Protein AF-A0A1Z9DL08-F1 (afdb_monomer)

Structure (mmCIF, N/CA/C/O backbone):
data_AF-A0A1Z9DL08-F1
#
_entry.id   AF-A0A1Z9DL08-F1
#
loop_
_atom_site.group_PDB
_atom_site.id
_atom_site.type_symbol
_atom_site.label_atom_id
_atom_site.label_alt_id
_atom_site.label_comp_id
_atom_site.label_asym_id
_atom_site.label_entity_id
_atom_site.label_seq_id
_atom_site.pdbx_PDB_ins_code
_atom_site.Cartn_x
_atom_site.Cartn_y
_atom_site.Cartn_z
_atom_site.occupancy
_atom_site.B_iso_or_equiv
_atom_site.auth_seq_id
_atom_site.auth_comp_id
_atom_site.auth_asym_id
_atom_site.auth_atom_id
_atom_site.pdbx_PDB_model_num
ATOM 1 N N . MET A 1 1 ? -17.094 -16.107 11.300 1.00 51.12 1 MET A N 1
ATOM 2 C CA . MET A 1 1 ? -17.937 -14.914 11.037 1.00 51.12 1 MET A CA 1
ATOM 3 C C . MET A 1 1 ? -17.223 -13.569 11.267 1.00 51.12 1 MET A C 1
ATOM 5 O O . MET A 1 1 ? -17.387 -12.685 10.440 1.00 51.12 1 MET A O 1
ATOM 9 N N . LYS A 1 2 ? -16.375 -13.392 12.304 1.00 64.00 2 LYS A N 1
ATOM 10 C CA . LYS A 1 2 ? -15.668 -12.109 12.564 1.00 64.00 2 LYS A CA 1
ATOM 11 C C . LYS A 1 2 ? -14.692 -11.654 11.461 1.00 64.00 2 LYS A C 1
ATOM 13 O O . LYS A 1 2 ? -14.610 -10.459 11.217 1.00 64.00 2 LYS A O 1
ATOM 18 N N . LEU A 1 3 ? -13.961 -12.564 10.804 1.00 63.56 3 LEU A N 1
ATOM 19 C CA . LEU A 1 3 ? -12.934 -12.183 9.816 1.00 63.56 3 LEU A CA 1
ATOM 20 C C . LEU A 1 3 ? -13.529 -11.730 8.472 1.00 63.56 3 LEU A C 1
ATOM 22 O O . LEU A 1 3 ? -13.068 -10.750 7.901 1.00 63.56 3 LEU A O 1
ATOM 26 N N . ILE A 1 4 ? -14.591 -12.401 8.010 1.00 66.94 4 ILE A N 1
ATOM 27 C CA . ILE A 1 4 ? -15.286 -12.084 6.749 1.00 66.94 4 ILE A CA 1
ATOM 28 C C . ILE A 1 4 ? -15.864 -1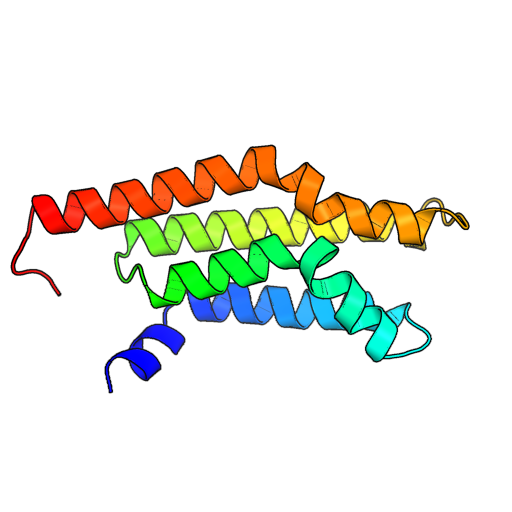0.664 6.809 1.00 66.94 4 ILE A C 1
ATOM 30 O O . ILE A 1 4 ? -15.620 -9.863 5.915 1.00 66.94 4 ILE A O 1
ATOM 34 N N . ASN A 1 5 ? -16.503 -10.295 7.925 1.00 70.94 5 ASN A N 1
ATOM 35 C CA . ASN A 1 5 ? -17.009 -8.932 8.120 1.00 70.94 5 ASN A CA 1
ATOM 36 C C . ASN A 1 5 ? -15.890 -7.874 8.121 1.00 70.94 5 ASN A C 1
ATOM 38 O O . ASN A 1 5 ? -16.128 -6.729 7.748 1.00 70.94 5 ASN A O 1
ATOM 42 N N . ARG A 1 6 ? -14.663 -8.241 8.517 1.00 75.06 6 ARG A N 1
ATOM 43 C CA . ARG A 1 6 ? -13.500 -7.340 8.471 1.00 75.06 6 ARG A CA 1
ATOM 44 C C . ARG A 1 6 ? -12.861 -7.262 7.085 1.00 75.06 6 ARG A C 1
ATOM 46 O O . ARG A 1 6 ? -12.358 -6.200 6.728 1.00 75.06 6 ARG A O 1
ATOM 53 N N . ALA A 1 7 ? -12.937 -8.326 6.288 1.00 75.12 7 ALA A N 1
ATOM 54 C CA . ALA A 1 7 ? -12.566 -8.306 4.872 1.00 75.12 7 ALA A CA 1
ATOM 55 C C . ALA A 1 7 ? -13.522 -7.435 4.031 1.00 75.12 7 ALA A C 1
ATOM 57 O O . ALA A 1 7 ? -13.148 -6.944 2.975 1.00 75.12 7 ALA A O 1
ATOM 58 N N . CYS A 1 8 ? -14.732 -7.165 4.526 1.00 81.88 8 CYS A N 1
ATOM 59 C CA . CYS A 1 8 ? -15.640 -6.175 3.940 1.00 81.88 8 CYS A CA 1
ATOM 60 C C . CYS A 1 8 ? -15.439 -4.752 4.495 1.00 81.88 8 CYS A C 1
ATOM 62 O O . CYS A 1 8 ? -16.226 -3.859 4.181 1.00 81.88 8 CYS A O 1
ATOM 64 N N . SER A 1 9 ? -14.428 -4.513 5.341 1.00 89.38 9 SER A N 1
ATOM 65 C CA . SER A 1 9 ? -14.185 -3.170 5.873 1.00 89.38 9 SER A CA 1
ATOM 66 C C . SER A 1 9 ? -13.765 -2.202 4.756 1.00 89.38 9 SER A C 1
ATOM 68 O O . SER A 1 9 ? -13.055 -2.608 3.830 1.00 89.38 9 SER A O 1
ATOM 70 N N . PRO A 1 10 ? -14.160 -0.916 4.827 1.00 92.62 10 PRO A N 1
ATOM 71 C CA . PRO A 1 10 ? -13.855 0.049 3.774 1.00 92.62 10 PRO A CA 1
ATOM 72 C C . PRO A 1 10 ? -12.357 0.149 3.465 1.00 92.62 10 PRO A C 1
ATOM 74 O O . PRO A 1 10 ? -11.977 0.161 2.296 1.00 92.62 10 PRO A O 1
ATOM 77 N N . ALA A 1 11 ? -11.491 0.157 4.490 1.00 95.19 11 ALA A N 1
ATOM 78 C CA . ALA A 1 11 ? -10.051 0.233 4.263 1.00 95.19 11 ALA A CA 1
ATOM 79 C C . ALA A 1 11 ? -9.508 -1.032 3.614 1.00 95.19 11 ALA A C 1
ATOM 81 O O . ALA A 1 11 ? -8.656 -0.927 2.735 1.00 95.19 11 ALA A O 1
ATOM 82 N N . PHE A 1 12 ? -10.012 -2.209 3.991 1.00 95.94 12 PHE A N 1
ATOM 83 C CA . PHE A 1 12 ? -9.592 -3.450 3.356 1.00 95.94 12 PHE A CA 1
ATOM 84 C C . PHE A 1 12 ? -9.928 -3.444 1.865 1.00 95.94 12 PHE A C 1
ATOM 86 O O . PHE A 1 12 ? -9.041 -3.660 1.047 1.00 95.94 12 PHE A O 1
ATOM 93 N N . VAL A 1 13 ? -11.178 -3.135 1.506 1.00 96.12 13 VAL A N 1
ATOM 94 C CA . VAL A 1 13 ? -11.630 -3.147 0.106 1.00 96.12 13 VAL A CA 1
ATOM 95 C C . VAL A 1 13 ? -10.843 -2.140 -0.729 1.00 96.12 13 VAL A C 1
ATOM 97 O O . VAL A 1 13 ? -10.308 -2.503 -1.773 1.00 96.12 13 VAL A O 1
ATOM 100 N N . VAL A 1 14 ? -10.707 -0.897 -0.255 1.00 97.12 14 VAL A N 1
ATOM 101 C CA . VAL A 1 14 ? -9.950 0.140 -0.972 1.00 97.12 14 VAL A CA 1
ATOM 102 C C . VAL A 1 14 ? -8.487 -0.271 -1.145 1.00 97.12 14 VAL A C 1
ATOM 104 O O . VAL A 1 14 ? -7.957 -0.207 -2.252 1.00 97.12 14 VAL A O 1
ATOM 107 N N . THR A 1 15 ? -7.840 -0.745 -0.079 1.00 97.44 15 THR A N 1
ATOM 108 C CA . THR A 1 15 ? -6.433 -1.168 -0.140 1.00 97.44 15 THR A CA 1
ATOM 109 C C . THR A 1 15 ? -6.253 -2.365 -1.069 1.00 97.44 15 THR A C 1
ATOM 111 O O . THR A 1 15 ? -5.301 -2.390 -1.843 1.00 97.44 15 THR A O 1
ATOM 114 N N . ALA A 1 16 ? -7.176 -3.331 -1.043 1.00 97.12 16 ALA A N 1
ATOM 115 C CA . ALA A 1 16 ? -7.155 -4.495 -1.921 1.00 97.12 16 ALA A CA 1
ATOM 116 C C . ALA A 1 16 ? -7.290 -4.092 -3.393 1.00 97.12 16 ALA A C 1
ATOM 118 O O . ALA A 1 16 ? -6.519 -4.568 -4.220 1.00 97.12 16 ALA A O 1
ATOM 119 N N . VAL A 1 17 ? -8.211 -3.178 -3.718 1.00 97.81 17 VAL A N 1
ATOM 120 C CA . VAL A 1 17 ? -8.367 -2.655 -5.084 1.00 97.81 17 VAL A CA 1
ATOM 121 C C . VAL A 1 17 ? -7.080 -1.977 -5.550 1.00 97.81 17 VAL A C 1
ATOM 123 O O . VAL A 1 17 ? -6.578 -2.302 -6.624 1.00 97.81 17 VAL A O 1
ATOM 126 N N . ILE A 1 18 ? -6.498 -1.092 -4.735 1.00 97.69 18 ILE A N 1
ATOM 127 C CA . ILE A 1 18 ? -5.240 -0.407 -5.076 1.00 97.69 18 ILE A CA 1
ATOM 128 C C . ILE A 1 18 ? -4.101 -1.421 -5.249 1.00 97.69 18 ILE A C 1
ATOM 130 O O . ILE A 1 18 ? -3.307 -1.300 -6.179 1.00 97.69 18 ILE A O 1
ATOM 134 N N . LEU A 1 19 ? -4.034 -2.442 -4.394 1.00 96.94 19 LEU A N 1
ATOM 135 C CA . LEU A 1 19 ? -3.025 -3.494 -4.469 1.00 96.94 19 LEU A CA 1
ATOM 136 C C . LEU A 1 19 ? -3.172 -4.335 -5.742 1.00 96.94 19 LEU A C 1
ATOM 138 O O . LEU A 1 19 ? -2.169 -4.606 -6.395 1.00 96.94 19 LEU A O 1
ATOM 142 N N . VAL A 1 20 ? -4.395 -4.707 -6.128 1.00 97.00 20 VAL A N 1
ATOM 143 C CA . VAL A 1 20 ? -4.669 -5.444 -7.374 1.00 97.00 20 VAL A CA 1
ATOM 144 C C . VAL A 1 20 ? -4.305 -4.603 -8.597 1.00 97.00 20 VAL A C 1
ATOM 146 O O . VAL A 1 20 ? -3.641 -5.103 -9.503 1.00 97.00 20 VAL A O 1
ATOM 149 N N . VAL A 1 21 ? -4.669 -3.317 -8.611 1.00 96.94 21 VAL A N 1
ATOM 150 C CA . VAL A 1 21 ? -4.281 -2.388 -9.686 1.00 96.94 21 VAL A CA 1
ATOM 151 C C . VAL A 1 21 ? -2.758 -2.254 -9.758 1.00 96.94 21 VAL A C 1
ATOM 153 O O . VAL A 1 21 ? -2.180 -2.392 -10.834 1.00 96.94 21 VAL A O 1
ATOM 156 N N . GLY A 1 22 ? -2.090 -2.056 -8.619 1.00 95.19 22 GLY A N 1
ATOM 157 C CA . GLY A 1 22 ? -0.632 -1.983 -8.535 1.00 95.19 22 GLY A CA 1
ATOM 158 C C . GLY A 1 22 ? 0.054 -3.265 -9.009 1.00 95.19 22 GLY A C 1
ATOM 159 O O . GLY A 1 22 ? 1.046 -3.200 -9.731 1.00 95.19 22 GLY A O 1
ATOM 160 N N . LEU A 1 23 ? -0.499 -4.434 -8.674 1.00 9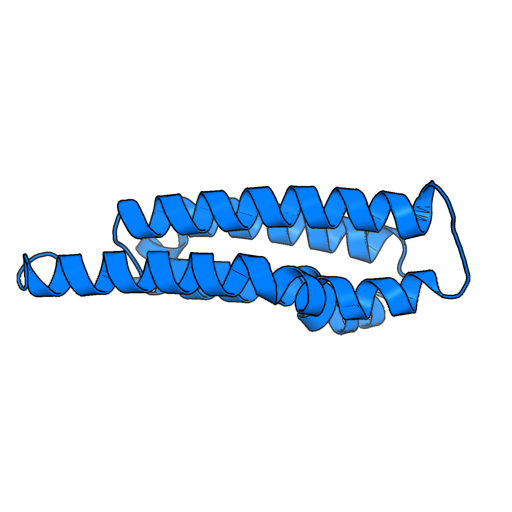5.62 23 LEU A N 1
ATOM 161 C CA . LEU A 1 23 ? -0.007 -5.727 -9.147 1.00 95.62 23 LEU A CA 1
ATOM 162 C C . LEU A 1 23 ? -0.155 -5.859 -10.668 1.00 95.62 23 LEU A C 1
ATOM 164 O O . LEU A 1 23 ? 0.778 -6.307 -11.331 1.00 95.62 23 LEU A O 1
ATOM 168 N N . GLY A 1 24 ? -1.285 -5.418 -11.226 1.00 95.19 24 GLY A N 1
ATOM 169 C CA . GLY A 1 24 ? -1.499 -5.352 -12.673 1.00 95.19 24 GLY A CA 1
ATOM 170 C C . GLY A 1 24 ? -0.481 -4.448 -13.372 1.00 95.19 24 GLY A C 1
ATOM 171 O O . GLY A 1 24 ? 0.094 -4.837 -14.387 1.00 95.19 24 GLY A O 1
ATOM 172 N N . ILE A 1 25 ? -0.186 -3.283 -12.785 1.00 93.75 25 ILE A N 1
ATOM 173 C CA . ILE A 1 25 ? 0.854 -2.366 -13.272 1.00 93.75 25 ILE A CA 1
ATOM 174 C C . ILE A 1 25 ? 2.239 -3.025 -13.203 1.00 93.75 25 ILE A C 1
ATOM 176 O O . ILE A 1 25 ? 2.986 -2.974 -14.172 1.00 93.75 25 ILE A O 1
ATOM 180 N N . LEU A 1 26 ? 2.604 -3.688 -12.104 1.00 92.00 26 LEU A N 1
ATOM 181 C CA . LEU A 1 26 ? 3.891 -4.391 -12.030 1.00 92.00 26 LEU A CA 1
ATOM 182 C C . LEU A 1 26 ? 3.999 -5.518 -13.061 1.00 92.00 26 LEU A C 1
ATOM 184 O O . LEU A 1 26 ? 5.066 -5.730 -13.633 1.00 92.00 26 LEU A O 1
ATOM 188 N N . ASN A 1 27 ? 2.909 -6.245 -13.294 1.00 92.81 27 ASN A N 1
ATOM 189 C CA . ASN A 1 27 ? 2.894 -7.349 -14.242 1.00 92.81 27 ASN A CA 1
ATOM 190 C C . ASN A 1 27 ? 2.971 -6.879 -15.702 1.00 92.81 27 ASN A C 1
ATOM 192 O O . ASN A 1 27 ? 3.527 -7.595 -16.525 1.00 92.81 27 ASN A O 1
ATOM 196 N N . SER A 1 28 ? 2.486 -5.675 -16.029 1.00 89.12 28 SER A N 1
ATOM 197 C CA . SER A 1 28 ? 2.470 -5.170 -17.413 1.00 89.12 28 SER A CA 1
ATOM 198 C C . SER A 1 28 ? 3.863 -4.986 -18.026 1.00 89.12 28 SER A C 1
ATOM 200 O O . SER A 1 28 ? 4.011 -5.088 -19.240 1.00 89.12 28 SER A O 1
ATOM 202 N N . ASN A 1 29 ? 4.884 -4.753 -17.196 1.00 81.62 29 ASN A N 1
ATOM 203 C CA . ASN A 1 29 ? 6.275 -4.588 -17.631 1.00 81.62 29 ASN A CA 1
ATOM 204 C C . ASN A 1 29 ? 7.173 -5.778 -17.259 1.00 81.62 29 ASN A C 1
ATOM 206 O O . ASN A 1 29 ? 8.372 -5.763 -17.545 1.00 81.62 29 ASN A O 1
ATOM 210 N N . SER A 1 30 ? 6.623 -6.820 -16.631 1.00 82.88 30 SER A N 1
ATOM 211 C CA . SER A 1 30 ? 7.392 -8.007 -16.270 1.00 82.88 30 SER A CA 1
ATOM 212 C C . SER A 1 30 ? 7.300 -9.075 -17.355 1.00 82.88 30 SER A C 1
ATOM 214 O O . SER A 1 30 ? 6.221 -9.419 -17.824 1.00 82.88 30 SER A O 1
ATOM 216 N N . ARG A 1 31 ? 8.442 -9.676 -17.709 1.00 83.44 31 ARG A N 1
ATOM 217 C CA . ARG A 1 31 ? 8.487 -10.838 -18.618 1.00 83.44 31 ARG A CA 1
ATOM 218 C C . ARG A 1 31 ? 8.023 -12.137 -17.956 1.00 83.44 31 ARG A C 1
ATOM 220 O O . ARG A 1 31 ? 7.807 -13.126 -18.645 1.00 83.44 31 ARG A O 1
ATOM 227 N N . SER A 1 32 ? 7.917 -12.160 -16.627 1.00 89.06 32 SER A N 1
ATOM 228 C CA . SER A 1 32 ? 7.463 -13.330 -15.875 1.00 89.06 32 SER A CA 1
ATOM 229 C C . SER A 1 32 ? 6.660 -12.926 -14.643 1.00 89.06 32 SER A C 1
ATOM 231 O O . SER A 1 32 ? 7.022 -11.996 -13.919 1.00 89.06 32 SER A O 1
ATOM 233 N N . PHE A 1 33 ? 5.600 -13.676 -14.350 1.00 89.38 33 PHE A N 1
ATOM 234 C CA . PHE A 1 33 ? 4.797 -13.446 -13.150 1.00 89.38 33 PHE A CA 1
ATOM 235 C C . PHE A 1 33 ? 5.620 -13.631 -11.863 1.00 89.38 33 PHE A C 1
ATOM 237 O O . PHE A 1 33 ? 5.464 -12.880 -10.903 1.00 89.38 33 PHE A O 1
ATOM 244 N N . SER A 1 34 ? 6.573 -14.567 -11.860 1.00 89.69 34 SER A N 1
ATOM 245 C CA . SER A 1 34 ? 7.496 -14.777 -10.738 1.00 89.69 34 SER A CA 1
ATOM 246 C C . SER A 1 34 ? 8.339 -13.535 -10.431 1.00 89.69 34 SER A C 1
ATOM 248 O O . SER A 1 34 ? 8.511 -13.190 -9.263 1.00 89.69 34 SER A O 1
ATOM 250 N N . GLY A 1 35 ? 8.808 -12.816 -11.459 1.00 87.44 35 GLY A N 1
ATOM 251 C CA . GLY A 1 35 ? 9.508 -11.540 -11.282 1.00 87.44 35 GLY A CA 1
ATOM 252 C C . GLY A 1 35 ? 8.616 -10.461 -10.663 1.00 87.44 35 GLY A C 1
ATOM 253 O O . GLY A 1 35 ? 9.060 -9.704 -9.802 1.00 87.44 35 GLY A O 1
ATOM 254 N N . THR A 1 36 ? 7.333 -10.437 -11.026 1.00 90.94 36 THR A N 1
ATOM 255 C CA . THR A 1 36 ? 6.349 -9.544 -10.405 1.00 90.94 36 THR A CA 1
ATOM 256 C C . THR A 1 36 ? 6.154 -9.873 -8.932 1.00 90.94 36 THR A C 1
ATOM 258 O O . THR A 1 36 ? 6.236 -8.971 -8.102 1.00 90.94 36 THR A O 1
ATOM 261 N N . LEU A 1 37 ? 5.957 -11.149 -8.589 1.00 92.31 37 LEU A N 1
ATOM 262 C CA . LEU A 1 37 ? 5.798 -11.587 -7.200 1.00 92.31 37 LEU A CA 1
ATOM 263 C C . LEU A 1 37 ? 7.019 -11.252 -6.339 1.00 92.31 37 LEU A C 1
ATOM 265 O O . LEU A 1 37 ? 6.854 -10.824 -5.200 1.00 92.31 37 LEU A O 1
ATOM 269 N N . PHE A 1 38 ? 8.229 -11.374 -6.891 1.00 92.31 38 PHE A N 1
ATOM 270 C CA . PHE A 1 38 ? 9.456 -10.958 -6.211 1.00 92.31 38 PHE A CA 1
ATOM 271 C C . PHE A 1 38 ? 9.459 -9.458 -5.872 1.00 92.31 38 PHE A C 1
ATOM 273 O O . PHE A 1 38 ? 9.931 -9.072 -4.807 1.00 92.31 38 PHE A O 1
ATOM 280 N N . MET A 1 39 ? 8.889 -8.614 -6.737 1.00 91.56 39 MET A N 1
ATOM 281 C CA . MET A 1 39 ? 8.814 -7.163 -6.530 1.00 91.56 39 MET A CA 1
ATOM 282 C C . MET A 1 39 ? 7.720 -6.742 -5.540 1.00 91.56 39 MET A C 1
ATOM 284 O O . MET A 1 39 ? 7.820 -5.665 -4.955 1.00 91.56 39 MET A O 1
ATOM 288 N N . VAL A 1 40 ? 6.689 -7.564 -5.314 1.00 93.69 40 VAL A N 1
ATOM 289 C CA . VAL A 1 40 ? 5.559 -7.243 -4.419 1.00 93.69 40 VAL A CA 1
ATOM 290 C C . VAL A 1 40 ? 5.991 -6.781 -3.021 1.00 93.69 40 VAL A C 1
ATOM 292 O O . VAL A 1 40 ? 5.550 -5.701 -2.630 1.00 93.69 40 VAL A O 1
ATOM 295 N N . PRO A 1 41 ? 6.834 -7.498 -2.249 1.00 93.38 41 PRO A N 1
ATOM 296 C CA . PRO A 1 41 ? 7.214 -7.050 -0.905 1.00 93.38 41 PRO A CA 1
ATOM 297 C C . PRO A 1 41 ? 7.936 -5.696 -0.904 1.00 93.38 41 PRO A C 1
ATOM 299 O O . PRO A 1 41 ? 7.823 -4.941 0.058 1.00 93.38 41 PRO A O 1
ATOM 302 N N . PHE A 1 42 ? 8.627 -5.357 -1.993 1.00 93.44 42 PHE A N 1
ATOM 303 C CA . PHE A 1 42 ? 9.417 -4.135 -2.106 1.00 93.44 42 PHE A CA 1
ATOM 304 C C . PHE A 1 42 ? 8.627 -2.949 -2.652 1.00 93.44 42 PHE A C 1
ATOM 306 O O . PHE A 1 42 ? 8.804 -1.829 -2.190 1.00 93.44 42 PHE A O 1
ATOM 313 N N . ALA A 1 43 ? 7.742 -3.179 -3.618 1.00 93.81 43 ALA A N 1
ATOM 314 C CA . ALA A 1 43 ? 7.010 -2.129 -4.317 1.00 93.81 43 ALA A CA 1
ATOM 315 C C . ALA A 1 43 ? 5.556 -1.987 -3.849 1.00 93.81 43 ALA A C 1
ATOM 317 O O . ALA A 1 43 ? 4.982 -0.909 -3.964 1.00 93.81 43 ALA A O 1
ATOM 318 N N . LEU A 1 44 ? 4.943 -3.042 -3.310 1.00 95.94 44 LEU A N 1
ATOM 319 C CA . LEU A 1 44 ? 3.561 -3.044 -2.804 1.00 95.94 44 LEU A CA 1
ATOM 320 C C . LEU A 1 44 ? 3.472 -3.462 -1.328 1.00 95.94 44 LEU A C 1
ATOM 322 O O . LEU A 1 44 ? 2.382 -3.449 -0.757 1.00 95.94 44 LEU A O 1
ATOM 326 N N . GLY A 1 45 ? 4.597 -3.785 -0.682 1.00 95.75 45 GLY A N 1
ATOM 327 C CA . GLY A 1 45 ? 4.668 -4.175 0.729 1.00 95.75 45 GLY A CA 1
ATOM 328 C C . GLY A 1 45 ? 3.924 -3.235 1.687 1.00 95.75 45 GLY A C 1
ATOM 329 O O . GLY A 1 45 ? 3.167 -3.725 2.526 1.00 95.75 45 GLY A O 1
ATOM 330 N N . PRO A 1 46 ? 4.027 -1.899 1.546 1.00 96.94 46 PRO A N 1
ATOM 331 C CA . PRO A 1 46 ? 3.253 -0.971 2.371 1.00 96.94 46 PRO A CA 1
ATOM 332 C C . PRO A 1 46 ? 1.727 -1.127 2.243 1.00 96.94 46 PRO A C 1
ATOM 334 O O . PRO A 1 46 ? 1.009 -0.961 3.233 1.00 96.94 46 PRO A O 1
ATOM 337 N N . LEU A 1 47 ? 1.214 -1.491 1.061 1.00 97.06 47 LEU A N 1
ATOM 338 C CA . LEU A 1 47 ? -0.208 -1.799 0.867 1.00 97.06 47 LEU A CA 1
ATOM 339 C C . LEU A 1 47 ? -0.570 -3.150 1.480 1.00 97.06 47 LEU A C 1
ATOM 341 O O . LEU A 1 47 ? -1.613 -3.251 2.116 1.00 97.06 47 LEU A O 1
ATOM 345 N N . VAL A 1 48 ? 0.297 -4.164 1.357 1.00 96.69 48 VAL A N 1
ATOM 346 C CA . VAL A 1 48 ? 0.102 -5.467 2.020 1.00 96.69 48 VAL A CA 1
ATOM 347 C C . VAL A 1 48 ? -0.027 -5.271 3.530 1.00 96.69 48 VAL A C 1
ATOM 349 O O . VAL A 1 48 ? -0.966 -5.775 4.142 1.00 96.69 48 VAL A O 1
ATOM 352 N N . LEU A 1 49 ? 0.864 -4.484 4.139 1.00 96.81 49 LEU A N 1
ATOM 353 C CA . LEU A 1 49 ? 0.782 -4.203 5.569 1.00 96.81 49 LEU A CA 1
ATOM 354 C C . LEU A 1 49 ? -0.477 -3.402 5.923 1.00 96.81 49 LEU A C 1
ATOM 356 O O . LEU A 1 49 ? -1.164 -3.746 6.880 1.00 96.81 49 LEU A O 1
ATOM 360 N N . SER A 1 50 ? -0.829 -2.382 5.136 1.00 97.00 50 SER A N 1
ATOM 361 C CA . SER A 1 50 ? -2.056 -1.598 5.356 1.00 97.00 50 SER A CA 1
ATOM 362 C C . SER A 1 50 ? -3.320 -2.467 5.269 1.00 97.00 50 SER A C 1
ATOM 364 O O . SER A 1 50 ? -4.245 -2.294 6.064 1.00 97.00 50 SER A O 1
ATOM 366 N N . LEU A 1 51 ? -3.326 -3.464 4.380 1.00 95.94 51 LEU A N 1
ATOM 367 C CA . LEU A 1 51 ? -4.392 -4.454 4.244 1.00 95.94 51 LEU A CA 1
ATOM 368 C C . LEU A 1 51 ? -4.503 -5.341 5.495 1.00 95.94 51 LEU A C 1
ATOM 370 O O . LEU A 1 51 ? -5.600 -5.547 6.017 1.00 95.94 51 LEU A O 1
ATOM 374 N N . LEU A 1 52 ? -3.370 -5.824 6.021 1.00 95.25 52 LEU A N 1
ATOM 375 C CA . LEU A 1 52 ? -3.329 -6.598 7.267 1.00 95.25 52 LEU A CA 1
ATOM 376 C C . LEU A 1 52 ? -3.802 -5.767 8.466 1.00 95.25 52 LEU A C 1
ATOM 378 O O . LEU A 1 52 ? -4.589 -6.251 9.281 1.00 95.25 52 LEU A O 1
ATOM 382 N N . LEU A 1 53 ? -3.386 -4.501 8.556 1.00 95.00 53 LEU A N 1
ATOM 383 C CA . LEU A 1 53 ? -3.826 -3.583 9.609 1.00 95.00 53 LEU A CA 1
ATOM 384 C C . LEU A 1 53 ? -5.338 -3.328 9.545 1.00 95.00 53 LEU A C 1
ATOM 386 O O . LEU A 1 53 ? -6.003 -3.319 10.585 1.00 95.00 53 LEU A O 1
ATOM 390 N N . ALA A 1 54 ? -5.911 -3.219 8.342 1.00 94.50 54 ALA A N 1
ATOM 391 C CA . ALA A 1 54 ? -7.353 -3.072 8.157 1.00 94.50 54 ALA A CA 1
ATOM 392 C C . ALA A 1 54 ? -8.150 -4.276 8.702 1.00 94.50 54 ALA A C 1
ATOM 394 O O . ALA A 1 54 ? -9.254 -4.091 9.219 1.00 94.50 54 ALA A O 1
ATOM 395 N N . LEU A 1 55 ? -7.580 -5.489 8.674 1.00 92.31 55 LEU A N 1
ATOM 396 C CA . LEU A 1 55 ? -8.194 -6.690 9.261 1.00 92.31 55 LEU A CA 1
ATOM 397 C C . LEU A 1 55 ? -8.162 -6.716 10.796 1.00 92.31 55 LEU A C 1
ATOM 399 O O . LEU A 1 55 ? -8.964 -7.421 11.417 1.00 92.31 55 LEU A O 1
ATOM 403 N N . VAL A 1 56 ? -7.249 -5.989 11.442 1.00 91.38 56 VAL A N 1
ATOM 404 C CA . VAL A 1 56 ? -7.095 -6.014 12.910 1.00 91.38 56 VAL A CA 1
ATOM 405 C C . VAL A 1 56 ? -7.631 -4.761 13.607 1.00 91.38 56 VAL A C 1
ATOM 407 O O . VAL A 1 56 ? -7.953 -4.827 14.797 1.00 91.38 56 VAL A O 1
ATOM 410 N N . MET A 1 57 ? -7.805 -3.651 12.882 1.00 90.50 57 MET A N 1
ATOM 411 C CA . MET A 1 57 ? -8.252 -2.354 13.411 1.00 90.50 57 MET A CA 1
ATOM 412 C C . MET A 1 57 ? -9.660 -1.979 12.914 1.00 90.50 57 MET A C 1
ATOM 414 O O . MET A 1 57 ? -9.785 -1.204 11.970 1.00 90.50 57 MET A O 1
ATOM 418 N N . PRO A 1 58 ? -10.750 -2.452 13.549 1.00 83.38 58 PRO A N 1
ATOM 419 C CA . PRO A 1 58 ? -12.119 -2.196 13.078 1.00 83.38 58 PRO A CA 1
ATOM 420 C C . PRO A 1 58 ? -12.602 -0.751 13.300 1.00 83.38 58 PRO A C 1
ATOM 422 O O . PRO A 1 58 ? -13.684 -0.372 12.853 1.00 83.38 58 PRO A O 1
ATOM 425 N N . ASN A 1 59 ? -11.837 0.074 14.018 1.00 89.06 59 ASN A N 1
ATOM 426 C CA . ASN A 1 59 ? -12.254 1.425 14.364 1.00 89.06 59 ASN A CA 1
ATOM 427 C C . ASN A 1 59 ? -12.385 2.332 13.126 1.00 89.06 59 ASN A C 1
ATOM 429 O O . ASN A 1 59 ? -11.432 2.468 12.366 1.00 89.06 59 ASN A O 1
ATOM 433 N N . LYS A 1 60 ? -13.518 3.042 12.991 1.00 90.81 60 LYS A N 1
ATOM 434 C CA . LYS A 1 60 ? -13.793 3.984 11.888 1.00 90.81 60 LYS A CA 1
ATOM 435 C C . LYS A 1 60 ? -12.656 4.985 11.650 1.00 90.81 60 LYS A C 1
ATOM 437 O O . LYS A 1 60 ? -12.254 5.166 10.509 1.00 90.81 60 LYS A O 1
ATOM 442 N N . ALA A 1 61 ? -12.116 5.601 12.706 1.00 92.06 61 ALA A N 1
ATOM 443 C CA . ALA A 1 61 ? -11.036 6.579 12.553 1.00 92.06 61 ALA A CA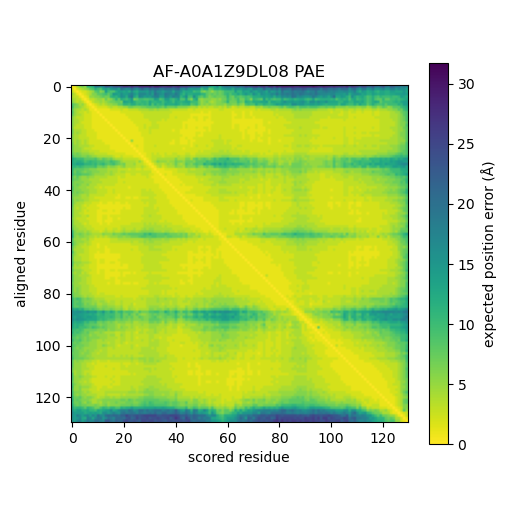 1
ATOM 444 C C . ALA A 1 61 ? -9.750 5.925 12.014 1.00 92.06 61 ALA A C 1
ATOM 446 O O . ALA A 1 61 ? -9.174 6.415 11.050 1.00 92.06 61 ALA A O 1
ATOM 447 N N . SER A 1 62 ? -9.367 4.764 12.556 1.00 94.06 62 SER A N 1
ATOM 448 C CA . SER A 1 62 ? -8.232 3.976 12.055 1.00 94.06 62 SER A CA 1
ATOM 449 C C . SER A 1 62 ? -8.429 3.541 10.599 1.00 94.06 62 SER A C 1
ATOM 451 O O . SER A 1 62 ? -7.497 3.615 9.808 1.00 94.06 62 SER A O 1
ATOM 453 N N . GLN A 1 63 ? -9.646 3.139 10.225 1.00 95.44 63 GLN A N 1
ATOM 454 C CA . GLN A 1 63 ? -9.997 2.761 8.853 1.00 95.44 63 GLN A CA 1
ATOM 455 C C . GLN A 1 63 ? -9.835 3.940 7.885 1.00 95.44 63 GLN A C 1
ATOM 457 O O . GLN A 1 63 ? -9.225 3.779 6.833 1.00 95.44 63 GLN A O 1
ATOM 462 N N . ILE A 1 64 ? -10.305 5.137 8.253 1.00 96.69 64 ILE A N 1
ATOM 463 C CA . ILE A 1 64 ? -10.113 6.355 7.450 1.00 96.69 64 ILE A CA 1
ATOM 464 C C . ILE A 1 64 ? -8.619 6.661 7.286 1.00 96.69 64 ILE A C 1
ATOM 466 O O . ILE A 1 64 ? -8.165 6.899 6.169 1.00 96.69 64 ILE A O 1
ATOM 470 N N . THR A 1 65 ? -7.835 6.592 8.365 1.00 97.12 65 THR A N 1
ATOM 471 C CA . THR A 1 65 ? -6.380 6.804 8.309 1.00 97.12 65 THR A CA 1
ATOM 472 C C . THR A 1 65 ? -5.688 5.813 7.366 1.00 97.12 65 THR A C 1
ATOM 474 O O . THR A 1 65 ? -4.850 6.219 6.562 1.00 97.12 65 THR A O 1
ATOM 477 N N . LEU A 1 66 ? -6.064 4.529 7.407 1.00 97.56 66 LEU A N 1
ATOM 478 C CA . LEU A 1 66 ? -5.517 3.498 6.516 1.00 97.56 66 LEU A CA 1
ATOM 479 C C . LEU A 1 66 ? -5.932 3.699 5.049 1.00 97.56 66 LEU A C 1
ATOM 481 O O . LEU A 1 66 ? -5.114 3.470 4.157 1.00 97.56 66 LEU A O 1
ATOM 485 N N . ILE A 1 67 ? -7.161 4.160 4.784 1.00 98.00 67 ILE A N 1
ATOM 486 C CA . ILE A 1 67 ? -7.615 4.525 3.430 1.00 98.00 67 ILE A CA 1
ATOM 487 C C . ILE A 1 67 ? -6.760 5.659 2.881 1.00 98.00 67 ILE A C 1
ATOM 489 O O . ILE A 1 67 ? -6.225 5.538 1.783 1.00 98.00 67 ILE A O 1
ATOM 493 N N . ILE A 1 68 ? -6.607 6.736 3.657 1.00 97.50 68 ILE A N 1
ATOM 494 C CA . ILE A 1 68 ? -5.800 7.897 3.276 1.00 97.50 68 ILE A CA 1
ATOM 495 C C . ILE A 1 68 ? -4.381 7.434 2.934 1.00 97.50 68 ILE A C 1
ATOM 497 O O . ILE A 1 68 ? -3.911 7.687 1.828 1.00 97.50 68 ILE A O 1
ATOM 501 N N . GLY A 1 69 ? -3.737 6.671 3.823 1.00 97.44 69 GLY A N 1
ATOM 502 C CA . GLY A 1 69 ? -2.401 6.129 3.568 1.00 97.44 69 GLY A CA 1
ATOM 503 C C . GLY A 1 69 ? -2.313 5.296 2.294 1.00 97.44 69 GLY A C 1
ATOM 504 O O . GLY A 1 69 ? -1.398 5.487 1.499 1.00 97.44 69 GLY A O 1
ATOM 505 N N . SER A 1 70 ? -3.289 4.421 2.056 1.00 97.94 70 SER A N 1
ATOM 506 C CA . SER A 1 70 ? -3.302 3.546 0.879 1.00 97.94 70 SER A CA 1
ATOM 507 C C . SER A 1 70 ? -3.497 4.321 -0.425 1.00 97.94 70 SER A C 1
ATOM 509 O O . SER A 1 70 ? -2.821 4.032 -1.410 1.00 97.94 70 SER A O 1
ATOM 511 N N . VAL A 1 71 ? -4.366 5.336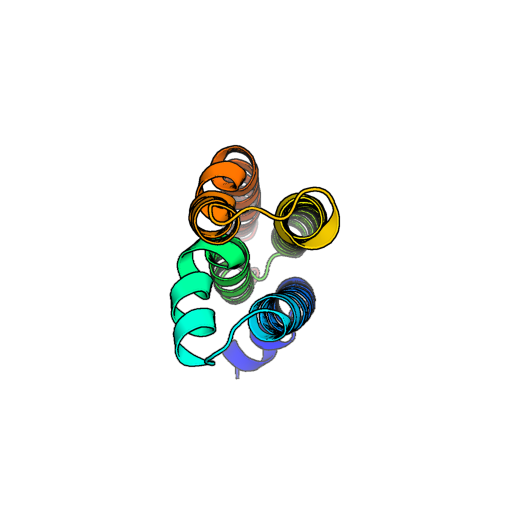 -0.434 1.00 97.94 71 VAL A N 1
ATOM 512 C CA . VAL A 1 71 ? -4.589 6.211 -1.597 1.00 97.94 71 VAL A CA 1
ATOM 513 C C . VAL A 1 71 ? -3.347 7.047 -1.897 1.00 97.94 71 VAL A C 1
ATOM 515 O O . VAL A 1 71 ? -2.893 7.072 -3.042 1.00 97.94 71 VAL A O 1
ATOM 518 N N . PHE A 1 72 ? -2.756 7.684 -0.880 1.00 96.94 72 PHE A N 1
ATOM 519 C CA . PHE A 1 72 ? -1.520 8.452 -1.048 1.00 96.94 72 PHE A CA 1
ATOM 520 C C . PHE A 1 72 ? -0.375 7.567 -1.542 1.00 96.94 72 PHE A C 1
ATOM 522 O O . PHE A 1 72 ? 0.341 7.955 -2.466 1.00 96.94 72 PHE A O 1
ATOM 529 N N . TYR A 1 73 ? -0.238 6.359 -0.991 1.00 97.38 73 TYR A N 1
ATOM 530 C CA . TYR A 1 73 ? 0.756 5.403 -1.461 1.00 97.38 73 TYR A CA 1
ATOM 531 C C . TYR A 1 73 ? 0.504 4.968 -2.907 1.00 97.38 73 TYR A C 1
ATOM 533 O O . TYR A 1 73 ? 1.438 4.944 -3.701 1.00 97.38 73 TYR A O 1
ATOM 541 N N . GLY A 1 74 ? -0.741 4.654 -3.275 1.00 96.88 74 GLY A N 1
ATOM 542 C CA . GLY A 1 74 ? -1.099 4.283 -4.645 1.00 96.88 74 GLY A CA 1
ATOM 543 C C . GLY A 1 74 ? -0.741 5.379 -5.650 1.00 96.88 74 GLY A C 1
ATOM 544 O O . GLY A 1 74 ? -0.099 5.103 -6.663 1.00 96.88 74 GLY A O 1
ATOM 545 N N . GLY A 1 75 ? -1.072 6.636 -5.337 1.00 96.38 75 GLY A N 1
ATOM 546 C CA . GLY A 1 75 ? -0.684 7.788 -6.153 1.00 96.38 75 GLY A CA 1
ATOM 547 C C . GLY A 1 75 ? 0.835 7.966 -6.249 1.00 96.38 75 GLY A C 1
ATOM 548 O O . GLY A 1 75 ? 1.369 8.159 -7.341 1.00 96.38 75 GLY A O 1
ATOM 549 N N . PHE A 1 76 ? 1.544 7.836 -5.125 1.00 96.06 76 PHE A N 1
ATOM 550 C CA . PHE A 1 76 ? 3.006 7.888 -5.072 1.00 96.06 76 PHE A CA 1
ATOM 551 C C . PHE A 1 76 ? 3.662 6.783 -5.916 1.00 96.06 76 PHE A C 1
ATOM 553 O O . PHE A 1 76 ? 4.570 7.058 -6.702 1.00 96.06 76 PHE A O 1
ATOM 560 N N . PHE A 1 77 ? 3.166 5.549 -5.807 1.00 95.56 77 PHE A N 1
ATOM 561 C CA . PHE A 1 77 ? 3.624 4.409 -6.594 1.00 95.56 77 PHE A CA 1
ATOM 562 C C . PHE A 1 77 ? 3.436 4.657 -8.092 1.00 95.56 77 PHE A C 1
ATOM 564 O O . PHE A 1 77 ? 4.393 4.517 -8.847 1.00 95.56 77 PHE A O 1
ATOM 571 N N . ILE A 1 78 ? 2.243 5.084 -8.525 1.00 94.62 78 ILE A N 1
ATOM 572 C CA . ILE A 1 78 ? 1.960 5.390 -9.937 1.00 94.62 78 ILE A CA 1
ATOM 573 C C . ILE A 1 78 ? 2.898 6.485 -10.453 1.00 94.62 78 ILE A C 1
ATOM 575 O O . ILE A 1 78 ? 3.454 6.358 -11.545 1.00 94.62 78 ILE A O 1
ATOM 579 N N . HIS A 1 79 ? 3.103 7.544 -9.665 1.00 93.81 79 HIS A N 1
ATOM 580 C CA . HIS A 1 79 ? 3.988 8.645 -10.032 1.00 93.81 79 HIS A CA 1
ATOM 581 C C . HIS A 1 79 ? 5.429 8.170 -10.262 1.00 93.81 79 HIS A C 1
ATOM 583 O O . HIS A 1 79 ? 6.009 8.451 -11.315 1.00 93.81 79 HIS A O 1
ATOM 589 N N . LEU A 1 80 ? 5.998 7.421 -9.311 1.00 92.75 80 LEU A N 1
ATOM 590 C CA . LEU A 1 80 ? 7.359 6.902 -9.439 1.00 92.75 80 LEU A CA 1
ATOM 591 C C . LEU A 1 80 ? 7.481 5.859 -10.545 1.00 92.75 80 LEU A C 1
ATOM 593 O O . LEU A 1 80 ? 8.425 5.913 -11.329 1.00 92.75 80 LEU A O 1
ATOM 597 N N . TYR A 1 81 ? 6.520 4.945 -10.653 1.00 91.56 81 TYR A N 1
ATOM 598 C CA . TYR A 1 81 ? 6.504 3.929 -11.698 1.00 91.56 81 TYR A CA 1
ATOM 599 C C . TYR A 1 81 ? 6.477 4.558 -13.098 1.00 91.56 81 TYR A C 1
ATOM 601 O O . TYR A 1 81 ? 7.277 4.199 -13.962 1.00 91.56 81 TYR A O 1
ATOM 609 N N . GLY A 1 82 ? 5.606 5.548 -13.321 1.00 91.88 82 GLY A N 1
ATOM 610 C CA . GLY A 1 82 ? 5.557 6.301 -14.575 1.00 91.88 82 GLY A CA 1
ATOM 611 C C . GLY A 1 82 ? 6.865 7.045 -14.861 1.00 91.88 82 GLY A C 1
ATOM 612 O O . GLY A 1 82 ? 7.343 7.045 -15.996 1.00 91.88 82 GLY A O 1
ATOM 613 N N . GLY A 1 83 ? 7.493 7.622 -13.832 1.00 89.50 83 GLY A N 1
ATOM 614 C CA . GLY A 1 83 ? 8.818 8.234 -13.943 1.00 89.50 83 GLY A CA 1
ATOM 615 C C . GLY A 1 83 ? 9.888 7.246 -14.419 1.00 89.50 83 GLY A C 1
ATOM 616 O O . GLY A 1 83 ? 10.585 7.518 -15.396 1.00 89.50 83 GLY A O 1
ATOM 617 N N . LEU A 1 84 ? 9.960 6.084 -13.768 1.00 88.62 84 LEU A N 1
ATOM 618 C CA . LEU A 1 84 ? 10.974 5.060 -14.020 1.00 88.62 84 LEU A CA 1
ATOM 619 C C . LEU A 1 84 ? 10.792 4.335 -15.358 1.00 88.62 84 LEU A C 1
ATOM 621 O O . LEU A 1 84 ? 11.787 3.999 -15.988 1.00 88.62 84 LEU A O 1
ATOM 625 N N . PHE A 1 85 ? 9.559 4.061 -15.790 1.00 88.19 85 PHE A N 1
ATOM 626 C CA . PHE A 1 85 ? 9.310 3.182 -16.944 1.00 88.19 85 PHE A CA 1
ATOM 627 C C . PHE A 1 85 ? 8.777 3.891 -18.189 1.00 88.19 85 PHE A C 1
ATOM 629 O O . PHE A 1 85 ? 8.868 3.327 -19.272 1.00 88.19 85 PHE A O 1
ATOM 636 N N . HIS A 1 86 ? 8.249 5.113 -18.065 1.00 87.12 86 HIS A N 1
ATOM 637 C CA . HIS A 1 86 ? 7.628 5.815 -19.197 1.00 87.12 86 HIS A CA 1
ATOM 638 C C . HIS A 1 86 ? 8.296 7.154 -19.523 1.00 87.12 86 HIS A C 1
ATOM 640 O O . HIS A 1 86 ? 8.374 7.513 -20.692 1.00 87.12 86 HIS A O 1
ATOM 646 N N . ARG A 1 87 ? 8.785 7.904 -18.524 1.00 87.44 87 ARG A N 1
ATOM 647 C CA . ARG A 1 87 ? 9.428 9.212 -18.766 1.00 87.44 87 ARG A CA 1
ATOM 648 C C . ARG A 1 87 ? 10.919 9.107 -19.067 1.00 87.44 87 ARG A C 1
ATOM 650 O O . ARG A 1 87 ? 11.398 9.754 -19.992 1.00 87.44 87 ARG A O 1
ATOM 657 N N . SER A 1 88 ? 11.647 8.311 -18.290 1.00 83.06 88 SER A N 1
ATOM 658 C CA . SER A 1 88 ? 13.097 8.144 -18.441 1.00 83.06 88 SER A CA 1
ATOM 659 C C . SER A 1 88 ? 13.491 6.682 -18.219 1.00 83.06 88 SER A C 1
ATOM 661 O O . SER A 1 88 ? 14.131 6.371 -17.213 1.00 83.06 88 SER A O 1
ATOM 663 N N . PRO A 1 89 ? 13.077 5.769 -19.118 1.00 82.94 89 PRO A N 1
ATOM 664 C CA . PRO A 1 89 ? 13.379 4.354 -18.973 1.00 82.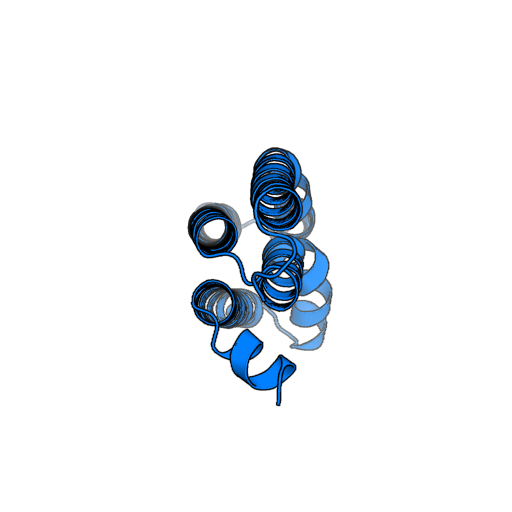94 89 PRO A CA 1
ATOM 665 C C . PRO A 1 89 ? 14.888 4.120 -19.015 1.00 82.94 89 PRO A C 1
ATOM 667 O O . PRO A 1 89 ? 15.569 4.519 -19.959 1.00 82.94 89 PRO A O 1
ATOM 670 N N . SER A 1 90 ? 15.406 3.451 -17.989 1.00 86.75 90 SER A N 1
ATOM 671 C CA . SER A 1 90 ? 16.802 3.045 -17.916 1.00 86.75 90 SER A CA 1
ATOM 672 C C . SER A 1 90 ? 16.910 1.582 -17.483 1.00 86.75 90 SER A C 1
ATOM 674 O O . SER A 1 90 ? 15.991 1.038 -16.862 1.00 86.75 90 SER A O 1
ATOM 676 N N . PRO A 1 91 ? 18.040 0.911 -17.762 1.00 80.69 91 PRO A N 1
ATOM 677 C CA . PRO A 1 91 ? 18.288 -0.436 -17.248 1.00 80.69 91 PRO A CA 1
ATOM 678 C C . PRO A 1 91 ? 18.174 -0.527 -15.716 1.00 80.69 91 PRO A C 1
ATOM 680 O O . PRO A 1 91 ? 17.878 -1.588 -15.172 1.00 80.69 91 PRO A O 1
ATOM 683 N N . GLN A 1 92 ? 18.377 0.591 -15.012 1.00 85.88 92 GLN A N 1
ATOM 684 C CA . GLN A 1 92 ? 18.305 0.686 -13.557 1.00 85.88 92 GLN A CA 1
ATOM 685 C C . GLN A 1 92 ? 16.875 0.874 -13.021 1.00 85.88 92 GLN A C 1
ATOM 687 O O . GLN A 1 92 ? 16.675 0.793 -11.808 1.00 85.88 92 GLN A O 1
ATOM 692 N N . SER A 1 93 ? 15.861 1.072 -13.871 1.00 86.50 93 SER A N 1
ATOM 693 C CA . SER A 1 93 ? 14.471 1.282 -13.434 1.00 86.50 93 SER A CA 1
ATOM 694 C C . SER A 1 93 ? 13.929 0.135 -12.573 1.00 86.50 93 SER A C 1
ATOM 696 O O . SER A 1 93 ? 13.208 0.372 -11.602 1.00 86.50 93 SER A O 1
ATOM 698 N N . GLY A 1 94 ? 14.332 -1.109 -12.860 1.00 84.38 94 GLY A N 1
ATOM 699 C CA . GLY A 1 94 ? 13.985 -2.274 -12.036 1.00 84.38 94 GLY A CA 1
ATOM 700 C C . GLY A 1 94 ? 14.587 -2.226 -10.627 1.00 84.38 94 GLY A C 1
ATOM 701 O O . GLY A 1 94 ? 13.936 -2.631 -9.668 1.00 84.38 94 GLY A O 1
ATOM 702 N N . ILE A 1 95 ? 15.791 -1.666 -10.481 1.00 87.38 95 ILE A N 1
ATOM 703 C CA . ILE A 1 95 ? 16.421 -1.444 -9.172 1.00 87.38 95 ILE A CA 1
ATOM 704 C C . ILE A 1 95 ? 15.663 -0.349 -8.418 1.00 87.38 95 ILE A C 1
ATOM 706 O O . ILE A 1 95 ? 15.375 -0.5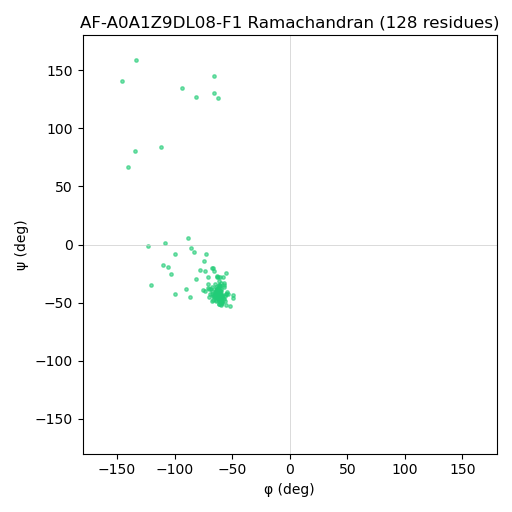14 -7.238 1.00 87.38 95 ILE A O 1
ATOM 710 N N . GLY A 1 96 ? 15.273 0.735 -9.096 1.00 87.44 96 GLY A N 1
ATOM 711 C CA . GLY A 1 96 ? 14.469 1.805 -8.496 1.00 87.44 96 GLY A CA 1
ATOM 712 C C . GLY A 1 96 ? 13.170 1.292 -7.863 1.00 87.44 96 GLY A C 1
ATOM 713 O O . GLY A 1 96 ? 12.829 1.688 -6.750 1.00 87.44 96 GLY A O 1
ATOM 714 N N . LEU A 1 97 ? 12.498 0.343 -8.524 1.00 88.38 97 LEU A N 1
ATOM 715 C CA . LEU A 1 97 ? 11.294 -0.331 -8.023 1.00 88.38 97 LEU A CA 1
ATOM 716 C C . LEU A 1 97 ? 11.495 -1.029 -6.668 1.00 88.38 97 LEU A C 1
ATOM 718 O O . LEU A 1 97 ? 10.595 -0.981 -5.829 1.00 88.38 97 LEU A O 1
ATOM 722 N N . LEU A 1 98 ? 12.672 -1.619 -6.426 1.00 90.69 98 LEU A N 1
ATOM 723 C CA . LEU A 1 98 ? 12.993 -2.301 -5.165 1.00 90.69 98 LEU A CA 1
ATOM 724 C C . LEU A 1 98 ? 13.045 -1.346 -3.965 1.00 90.69 98 LEU A C 1
ATOM 726 O O . LEU A 1 98 ? 12.866 -1.768 -2.824 1.00 90.69 98 LEU A O 1
ATOM 730 N N . PHE A 1 99 ? 13.273 -0.054 -4.202 1.00 91.94 99 PHE A N 1
ATOM 731 C CA . PHE A 1 99 ? 13.408 0.939 -3.139 1.00 91.94 99 PHE A CA 1
ATOM 732 C C . PHE A 1 99 ? 12.142 1.763 -2.899 1.00 91.94 99 PHE A C 1
ATOM 734 O O . PHE A 1 99 ? 12.090 2.490 -1.908 1.00 91.94 99 PHE A O 1
ATOM 741 N N . ILE A 1 100 ? 11.106 1.642 -3.739 1.00 92.88 100 ILE A N 1
ATOM 742 C CA . ILE A 1 100 ? 9.880 2.451 -3.614 1.00 92.88 100 ILE A CA 1
ATOM 743 C C . ILE A 1 100 ? 9.215 2.242 -2.251 1.00 92.88 100 ILE A C 1
ATOM 745 O O . ILE A 1 100 ? 8.919 3.216 -1.552 1.00 92.88 100 ILE A O 1
ATOM 749 N N . GLY A 1 101 ? 9.017 0.987 -1.839 1.00 91.00 101 GLY A N 1
ATOM 750 C CA . GLY A 1 101 ? 8.406 0.683 -0.548 1.00 91.00 101 GLY A CA 1
ATOM 751 C C . GLY A 1 101 ? 9.258 1.186 0.607 1.00 91.00 101 GLY A C 1
ATOM 752 O O . GLY A 1 101 ? 8.723 1.856 1.486 1.00 91.00 101 GLY A O 1
ATOM 753 N N . PHE A 1 102 ? 10.579 0.974 0.567 1.00 92.25 102 PHE A N 1
ATOM 754 C CA . PHE A 1 102 ? 11.503 1.488 1.586 1.00 92.25 102 PHE A CA 1
ATOM 755 C C . PHE A 1 102 ? 11.465 3.013 1.701 1.00 92.25 102 PHE A C 1
ATOM 757 O O . PHE A 1 102 ? 11.386 3.547 2.807 1.00 92.25 102 PHE A O 1
ATOM 764 N N . TYR A 1 103 ? 11.474 3.727 0.577 1.00 92.31 103 TYR A N 1
ATOM 765 C CA . TYR A 1 103 ? 11.417 5.186 0.566 1.00 92.31 103 TYR A CA 1
ATOM 766 C C . TYR A 1 103 ? 10.098 5.704 1.152 1.00 92.31 103 TYR A C 1
ATOM 768 O O . TYR A 1 103 ? 10.085 6.669 1.919 1.00 92.31 103 TYR A O 1
ATOM 776 N N . SER A 1 104 ? 8.990 5.016 0.864 1.00 94.25 104 SER A N 1
ATOM 777 C CA . SER A 1 104 ? 7.674 5.378 1.394 1.00 94.25 104 SER A CA 1
ATOM 778 C C . SER A 1 104 ? 7.538 5.200 2.908 1.00 94.25 104 SER A C 1
ATOM 780 O O . SER A 1 104 ? 6.658 5.816 3.509 1.00 94.25 104 SER A O 1
ATOM 782 N N . LEU A 1 105 ? 8.397 4.390 3.548 1.00 93.19 105 LEU A N 1
ATOM 783 C CA . LEU A 1 105 ? 8.278 4.072 4.975 1.00 93.19 105 LEU A CA 1
ATOM 784 C C . LEU A 1 105 ? 8.300 5.323 5.852 1.00 93.19 105 LEU A C 1
ATOM 786 O O . LEU A 1 105 ? 7.591 5.369 6.852 1.00 93.19 105 LEU A O 1
ATOM 790 N N . ARG A 1 106 ? 9.039 6.364 5.448 1.00 92.38 106 ARG A N 1
ATOM 791 C CA . ARG A 1 106 ? 9.086 7.651 6.165 1.00 92.38 106 ARG A CA 1
ATOM 792 C C . ARG A 1 106 ? 7.707 8.299 6.319 1.00 92.38 106 ARG A C 1
ATOM 794 O O . ARG A 1 106 ? 7.488 9.021 7.283 1.00 92.38 106 ARG A O 1
ATOM 801 N N . VAL A 1 107 ? 6.790 8.027 5.393 1.00 93.56 107 VAL A N 1
ATOM 802 C CA . VAL A 1 107 ? 5.408 8.528 5.408 1.00 93.56 107 VAL A CA 1
ATOM 803 C C . VAL A 1 107 ? 4.449 7.469 5.949 1.00 93.56 107 VAL A C 1
ATOM 805 O O . VAL A 1 107 ? 3.581 7.773 6.764 1.00 93.56 107 VAL A O 1
ATOM 808 N N . MET A 1 108 ? 4.623 6.211 5.542 1.00 97.25 108 MET A N 1
ATOM 809 C CA . MET A 1 108 ? 3.702 5.130 5.896 1.00 97.25 108 MET A CA 1
ATOM 810 C C . MET A 1 108 ? 3.777 4.741 7.375 1.00 97.25 108 MET A C 1
ATOM 812 O O . MET A 1 108 ? 2.741 4.508 7.993 1.00 97.25 108 MET A O 1
ATOM 816 N N . ILE A 1 109 ? 4.973 4.736 7.973 1.00 97.12 109 ILE A N 1
ATOM 817 C CA . ILE A 1 109 ? 5.155 4.398 9.389 1.00 97.12 109 ILE A CA 1
ATOM 818 C C . ILE A 1 109 ? 4.363 5.355 10.302 1.00 97.12 109 ILE A C 1
ATOM 820 O O . ILE A 1 109 ? 3.569 4.861 11.106 1.00 97.12 109 ILE A O 1
ATOM 824 N N . PRO A 1 110 ? 4.482 6.696 10.176 1.00 97.56 110 PRO A N 1
ATOM 825 C CA . PRO A 1 110 ? 3.638 7.625 10.929 1.00 97.56 110 PRO A CA 1
ATOM 826 C C . PRO A 1 110 ? 2.135 7.368 10.771 1.00 97.56 110 PRO A C 1
ATOM 828 O O . PRO A 1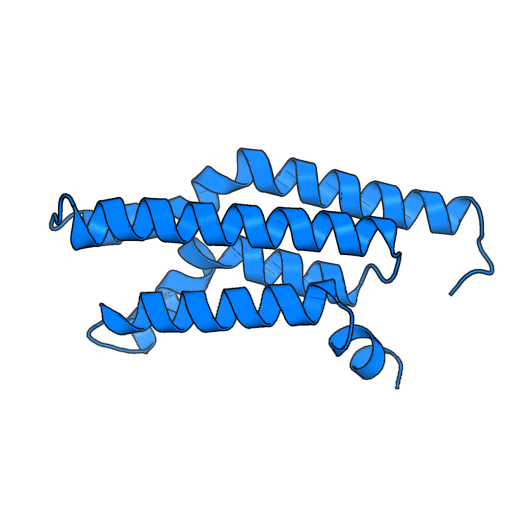 110 ? 1.403 7.384 11.759 1.00 97.56 110 PRO A O 1
ATOM 831 N N . ILE A 1 111 ? 1.667 7.078 9.553 1.00 96.75 111 ILE A N 1
ATOM 832 C CA . ILE A 1 111 ? 0.249 6.791 9.285 1.00 96.75 111 ILE A CA 1
ATOM 833 C C . ILE A 1 111 ? -0.207 5.538 10.041 1.00 96.75 111 ILE A C 1
ATOM 835 O O . ILE A 1 111 ? -1.262 5.550 10.681 1.00 96.75 111 ILE A O 1
ATOM 839 N N . TRP A 1 112 ? 0.589 4.467 10.015 1.00 97.75 112 TRP A N 1
ATOM 840 C CA . TRP A 1 112 ? 0.285 3.239 10.750 1.00 97.75 112 TRP A CA 1
ATOM 841 C C . TRP A 1 112 ? 0.282 3.460 12.262 1.00 97.75 112 TRP A C 1
ATOM 843 O O . TRP A 1 112 ? -0.616 2.959 12.939 1.00 97.75 112 TRP A O 1
ATOM 853 N N . TYR A 1 113 ? 1.220 4.253 12.791 1.00 97.38 113 TYR A N 1
ATOM 854 C CA . TYR A 1 113 ? 1.231 4.621 14.208 1.00 97.38 113 TYR A CA 1
ATOM 855 C C . TYR A 1 113 ? -0.027 5.387 14.613 1.00 97.38 113 TYR A C 1
ATOM 857 O O . TYR A 1 113 ? -0.639 5.048 15.624 1.00 97.38 113 TYR A O 1
ATOM 865 N N . VAL A 1 114 ? -0.460 6.367 13.817 1.00 97.12 114 VAL A N 1
ATOM 866 C CA . VAL A 1 114 ? -1.701 7.112 14.080 1.00 97.12 114 VAL A CA 1
ATOM 867 C C . VAL A 1 114 ? -2.912 6.178 14.033 1.00 97.12 114 VAL A C 1
ATOM 869 O O . VAL A 1 114 ? -3.741 6.200 14.944 1.00 97.12 114 VAL A O 1
ATOM 872 N N . ALA A 1 115 ? -3.006 5.305 13.027 1.00 96.06 115 ALA A N 1
ATOM 873 C CA . ALA A 1 115 ? -4.101 4.341 12.924 1.00 96.06 115 ALA A CA 1
ATOM 874 C C . ALA A 1 115 ? -4.151 3.399 14.141 1.00 96.06 115 ALA A C 1
ATOM 876 O O . ALA A 1 115 ? -5.229 3.171 14.708 1.00 96.06 115 ALA A O 1
ATOM 877 N N . ALA A 1 116 ? -2.991 2.896 14.572 1.00 94.88 116 ALA A N 1
ATOM 878 C CA . ALA A 1 116 ? -2.852 2.040 15.743 1.00 94.88 116 ALA A CA 1
ATOM 879 C C . ALA A 1 116 ? -3.234 2.775 17.031 1.00 94.88 116 ALA A C 1
ATOM 881 O O . ALA A 1 116 ? -4.049 2.266 17.804 1.00 94.88 116 ALA A O 1
ATOM 882 N N . PHE A 1 117 ? -2.723 3.992 17.225 1.00 95.81 117 PHE A N 1
ATOM 883 C CA . PHE A 1 117 ? -3.038 4.838 18.372 1.00 95.81 117 PHE A CA 1
ATOM 884 C C . PHE A 1 117 ? -4.545 5.085 18.488 1.00 95.81 117 PHE A C 1
ATOM 886 O O . PHE A 1 117 ? -5.128 4.838 19.540 1.00 95.81 117 PHE A O 1
ATOM 893 N N . LEU A 1 118 ? -5.209 5.466 17.392 1.00 93.81 118 LEU A N 1
ATOM 894 C CA . LEU A 1 118 ? -6.659 5.683 17.364 1.00 93.81 118 LEU A CA 1
ATOM 895 C C . LEU A 1 118 ? -7.452 4.414 17.701 1.00 93.81 118 LEU A C 1
ATOM 897 O O . LEU A 1 118 ? -8.511 4.486 18.328 1.00 93.81 118 LEU A O 1
ATOM 901 N N . SER A 1 119 ? -6.957 3.246 17.286 1.00 92.12 119 SER A N 1
ATOM 902 C CA . SER A 1 119 ? -7.584 1.961 17.602 1.00 92.12 119 SER A CA 1
ATOM 903 C C . SER A 1 119 ? -7.434 1.623 19.087 1.00 92.12 119 SER A C 1
ATOM 905 O O . SER A 1 119 ? -8.404 1.207 19.719 1.00 92.12 119 SER A O 1
ATOM 907 N N . ILE A 1 120 ? -6.239 1.805 19.652 1.00 91.06 120 ILE A N 1
ATOM 908 C CA . ILE A 1 120 ? -5.947 1.521 21.065 1.00 91.06 120 ILE A CA 1
ATOM 909 C C . ILE A 1 120 ? -6.701 2.496 21.971 1.00 91.06 120 ILE A C 1
ATOM 911 O O . ILE A 1 120 ? -7.403 2.064 22.882 1.00 91.06 120 ILE A O 1
ATOM 915 N N . TYR A 1 121 ? -6.634 3.795 21.679 1.00 91.25 121 TYR A N 1
ATOM 916 C CA . TYR A 1 121 ? -7.307 4.838 22.450 1.00 91.25 121 TYR A CA 1
ATOM 917 C C . TYR A 1 121 ? -8.815 4.585 22.563 1.00 91.25 121 TYR A C 1
ATOM 919 O O . TYR A 1 121 ? -9.389 4.693 23.646 1.00 91.25 121 TYR A O 1
ATOM 927 N N . LYS A 1 122 ? -9.464 4.172 21.466 1.00 88.31 122 LYS A N 1
ATOM 928 C CA . LYS A 1 122 ? -10.890 3.836 21.496 1.00 88.31 122 LYS A CA 1
ATOM 929 C C . LYS A 1 122 ? -11.195 2.627 22.382 1.00 88.31 122 LYS A C 1
ATOM 931 O O . LYS A 1 122 ? -12.185 2.677 23.106 1.00 88.31 122 LYS A O 1
ATOM 936 N N . ARG A 1 123 ? -10.367 1.575 22.345 1.00 85.75 123 ARG A N 1
ATOM 937 C CA . ARG A 1 123 ? -10.546 0.399 23.217 1.00 85.75 123 ARG A CA 1
ATOM 938 C C . ARG A 1 123 ? -10.402 0.756 24.691 1.00 85.75 123 ARG A C 1
ATOM 940 O O . ARG A 1 123 ? -11.162 0.249 25.498 1.00 85.75 123 ARG A O 1
ATOM 947 N N . ILE A 1 124 ? -9.466 1.643 25.030 1.00 88.31 124 ILE A N 1
ATOM 948 C CA . ILE A 1 124 ? -9.289 2.116 26.410 1.00 88.31 124 ILE A CA 1
ATOM 949 C C . ILE A 1 124 ? -10.502 2.942 26.855 1.00 88.31 124 ILE A C 1
ATOM 951 O O . ILE A 1 124 ? -10.997 2.757 27.960 1.00 88.31 124 ILE A O 1
ATOM 955 N N . LYS A 1 125 ? -11.001 3.841 25.995 1.00 87.06 125 LYS A N 1
ATOM 956 C CA . LYS A 1 125 ? -12.134 4.715 26.329 1.00 87.06 125 LYS A CA 1
ATOM 957 C C . LY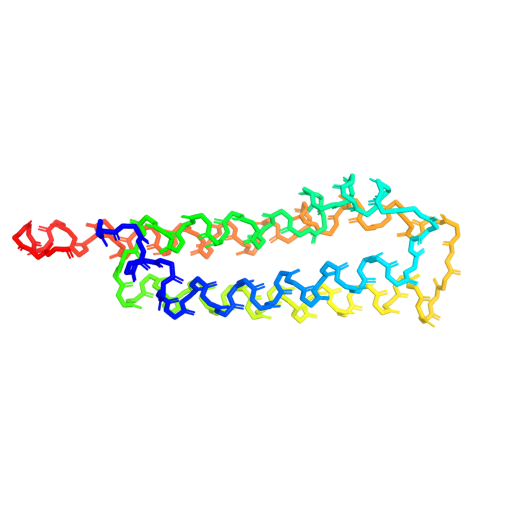S A 1 125 ? -13.468 3.965 26.424 1.00 87.06 125 LYS A C 1
ATOM 959 O O . LYS A 1 125 ? -14.304 4.350 27.228 1.00 87.06 125 LYS A O 1
ATOM 964 N N . ASN A 1 126 ? -13.667 2.934 25.602 1.00 83.88 126 ASN A N 1
ATOM 965 C CA . ASN A 1 126 ? -14.885 2.123 25.561 1.00 83.88 126 ASN A CA 1
ATOM 966 C C . ASN A 1 126 ? -14.518 0.626 25.522 1.00 83.88 126 ASN A C 1
ATOM 968 O O . ASN A 1 126 ? -14.532 0.033 24.434 1.00 83.88 126 ASN A O 1
ATOM 972 N N . PRO A 1 127 ? -14.188 0.014 26.674 1.00 72.25 127 PRO A N 1
ATOM 973 C CA . PRO A 1 127 ? -13.738 -1.380 26.742 1.00 72.25 127 PRO A CA 1
ATOM 974 C C . PRO A 1 127 ? -14.801 -2.382 26.270 1.00 72.25 127 PRO A C 1
ATOM 976 O O . PRO A 1 127 ? -14.448 -3.412 25.702 1.00 72.25 127 PRO A O 1
ATOM 979 N N . ASP A 1 128 ? -16.084 -2.037 26.405 1.00 72.25 128 ASP A N 1
ATOM 980 C CA . ASP A 1 128 ? -17.212 -2.874 25.972 1.00 72.25 128 ASP A CA 1
ATOM 981 C C . ASP A 1 128 ? -17.585 -2.681 24.492 1.00 72.25 128 ASP A C 1
ATOM 983 O O . ASP A 1 128 ? -18.483 -3.348 23.974 1.00 72.25 128 ASP A O 1
ATOM 987 N N . SER A 1 129 ? -16.920 -1.754 23.786 1.00 59.44 129 SER A N 1
ATOM 988 C CA . SER A 1 129 ? -17.177 -1.544 22.361 1.00 59.44 129 SER A CA 1
ATOM 989 C C . SER A 1 129 ? -16.418 -2.576 21.505 1.00 59.44 129 SER 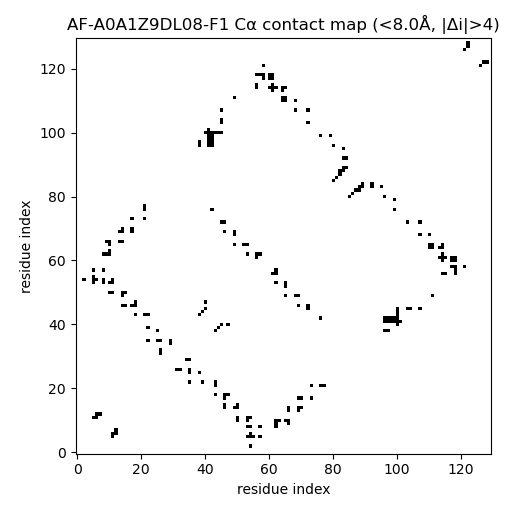A C 1
ATOM 991 O O . SER A 1 129 ? -15.206 -2.723 21.676 1.00 59.44 129 SER A O 1
ATOM 993 N N . PRO A 1 130 ? -17.108 -3.304 20.603 1.00 55.66 130 PRO A N 1
ATOM 994 C CA . PRO A 1 130 ? -16.524 -4.398 19.819 1.00 55.66 130 PRO A CA 1
ATOM 995 C C . PRO A 1 130 ? -15.469 -3.971 18.783 1.00 55.66 130 PRO A C 1
ATOM 997 O O . PRO A 1 130 ? -15.508 -2.815 18.292 1.00 55.66 130 PRO A O 1
#

Solvent-accessible surface area (backbone atoms only — not comparable to full-atom values): 6874 Å² total; per-residue (Å²): 116,76,63,62,62,26,59,66,29,69,25,21,45,54,28,48,51,50,46,52,52,49,49,51,57,49,43,74,80,38,96,40,69,67,61,30,59,66,41,36,67,26,56,43,27,66,41,54,51,45,31,55,48,29,60,73,35,85,38,67,68,18,27,52,42,43,36,52,50,38,52,55,46,48,54,51,50,52,53,51,50,43,44,33,67,70,74,57,65,50,93,58,33,68,60,54,44,55,43,48,28,64,64,44,40,80,59,50,50,59,43,52,50,52,21,48,49,52,36,51,53,48,41,72,77,36,72,89,59,132

Radius of gyration: 16.23 Å; Cα contacts (8 Å, |Δi|>4): 137; chains: 1; bounding box: 36×24×46 Å

Sequence (130 aa):
MKLINRACSPAFVVTAVILVVGLGILNSNSRSFSGTLFMVPFALGPLVLSLLLALVMPNKASQITLIIGSVFYGGFFIHLYGGLFHRSPSPQSGIGLLFIGFYSLRVMIPIWYVAAFLSIYKRIKNPDSP

Secondary structure (DSSP, 8-state):
-HHHHHHTSHHHHHHHHHHHHHHHHHHHT-SSHHHHHHHHHHHTHHHHHHHHHHHH---HHHHHHHHHHHHHHHHHHHHHHHIIIIIS--TTHHHHHHHHHHHHHHHHHHHHHHHHHHHHHHHHH-TT--

pLDDT: mean 90.32, std 8.81, range [51.12, 98.0]

Foldseek 3Di:
DLQVVLCPQPLLVLLVVLLVVLLVLLVVPDPDNVLSVVLCCQQVVLSVVLNVLSSVQNDPVLSVLSNVLSVVSSVQSVVLLCVDPPVDDDPCSSVVSNCSNVVCCVPSVVSNVVSVCVRVVVCVVCVPDD

Mean predicted aligned error: 4.76 Å